Protein AF-A0A0C3FS09-F1 (afdb_monomer)

Secondary structure (DSSP, 8-state):
-------------------------------------------------------------PPP-SGGGS-HHHHHHHHHT-S-HHHHHHHHHH-HHHHIIIII-GGGHHHHHHHHHH-SSSPPPPPPTT--HHHHHHHHH--EE-TTT--EE-PPPSBTTTTB---TT------

InterPro domains:
  IPR001810 F-box domain [PS50181] (64-115)
  IPR036047 F-box-like domain superfamily [SSF81383] (57-115)

Radius of gyration: 25.17 Å;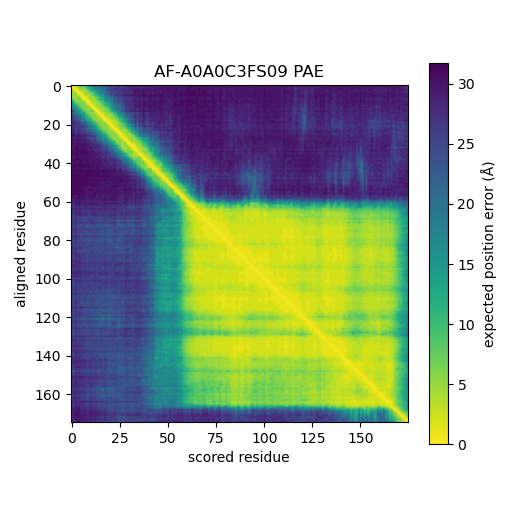 Cα contacts (8 Å, |Δi|>4): 128; chains: 1; bounding box: 78×35×87 Å

Structure (mmCIF, N/CA/C/O backbone):
data_AF-A0A0C3FS09-F1
#
_entry.id   AF-A0A0C3FS09-F1
#
loop_
_atom_site.group_PDB
_atom_site.id
_atom_site.type_symbol
_atom_site.label_atom_id
_atom_site.label_alt_id
_atom_site.label_comp_id
_atom_site.label_asym_id
_atom_site.label_entity_id
_atom_site.label_seq_id
_atom_site.pdbx_PDB_ins_code
_atom_site.Cartn_x
_atom_site.Cartn_y
_atom_site.Cartn_z
_atom_site.occupancy
_atom_site.B_iso_or_equiv
_atom_site.auth_seq_id
_atom_site.auth_comp_id
_atom_site.auth_asym_id
_atom_site.auth_atom_id
_atom_site.pdbx_PDB_model_num
ATOM 1 N N . MET A 1 1 ? -38.318 -0.162 -50.509 1.00 37.72 1 MET A N 1
ATOM 2 C CA . MET A 1 1 ? -38.083 1.163 -51.120 1.00 37.72 1 MET A CA 1
ATOM 3 C C . MET A 1 1 ? -37.634 2.104 -50.018 1.00 37.72 1 MET A C 1
ATOM 5 O O . MET A 1 1 ? -38.417 2.301 -49.104 1.00 37.72 1 MET A O 1
ATOM 9 N N . LYS A 1 2 ? -36.413 2.641 -50.166 1.00 39.88 2 LYS A N 1
ATOM 10 C CA . LYS A 1 2 ? -35.776 3.747 -49.419 1.00 39.88 2 LYS A CA 1
ATOM 11 C C . LYS A 1 2 ? -35.350 3.415 -47.969 1.00 39.88 2 LYS A C 1
ATOM 13 O O . LYS A 1 2 ? -36.202 3.058 -47.172 1.00 39.88 2 LYS A O 1
ATOM 18 N N . THR A 1 3 ? -34.053 3.226 -47.652 1.00 43.25 3 THR A N 1
ATOM 19 C CA . THR A 1 3 ? -32.940 4.222 -47.541 1.00 43.25 3 THR A CA 1
ATOM 20 C C . THR A 1 3 ? -33.321 5.271 -46.476 1.00 43.25 3 THR A C 1
ATOM 22 O O . THR A 1 3 ? -34.405 5.820 -46.589 1.00 43.25 3 THR A O 1
ATOM 25 N N . GLU A 1 4 ? -32.600 5.611 -45.404 1.00 49.88 4 GLU A N 1
ATOM 26 C CA . GLU A 1 4 ? -31.182 5.660 -44.994 1.00 49.88 4 GLU A CA 1
ATOM 27 C C . GLU A 1 4 ? -31.218 5.707 -43.437 1.00 49.88 4 GLU A C 1
ATOM 29 O O . GLU A 1 4 ? -32.231 6.105 -42.878 1.00 49.88 4 GLU A O 1
ATOM 34 N N . ASP A 1 5 ? -30.285 5.139 -42.673 1.00 44.94 5 ASP A N 1
ATOM 35 C CA . ASP A 1 5 ? -29.301 5.955 -41.947 1.00 44.94 5 ASP A CA 1
ATOM 36 C C . ASP A 1 5 ? -28.214 5.042 -41.353 1.00 44.94 5 ASP A C 1
ATOM 38 O O . ASP A 1 5 ? -28.316 4.486 -40.260 1.00 44.94 5 ASP A O 1
ATOM 42 N N . LEU A 1 6 ? -27.146 4.878 -42.126 1.00 50.34 6 LEU A N 1
ATOM 43 C CA . LEU A 1 6 ? -25.869 4.315 -41.709 1.00 50.34 6 LEU A CA 1
ATOM 44 C C . LEU A 1 6 ? -24.803 5.274 -42.229 1.00 50.34 6 LEU A C 1
ATOM 46 O O . LEU A 1 6 ? -24.314 5.102 -43.339 1.00 50.34 6 LEU A O 1
ATOM 50 N N . SER A 1 7 ? -24.450 6.308 -41.463 1.00 45.56 7 SER A N 1
ATOM 51 C CA . SER A 1 7 ? -23.131 6.935 -41.590 1.00 45.56 7 SER A CA 1
ATOM 52 C C . SER A 1 7 ? -22.821 7.878 -40.421 1.00 45.56 7 SER A C 1
ATOM 54 O O . SER A 1 7 ? -23.662 8.664 -40.004 1.00 45.56 7 SER A O 1
ATOM 56 N N . LYS A 1 8 ? -21.545 7.854 -40.008 1.00 49.12 8 LYS A N 1
ATOM 57 C CA . LYS A 1 8 ? -20.794 8.915 -39.300 1.00 49.12 8 LYS A CA 1
ATOM 58 C C . LYS A 1 8 ? -20.711 8.849 -37.773 1.00 49.12 8 LYS A C 1
ATOM 60 O O . LYS A 1 8 ? -21.089 9.787 -37.090 1.00 49.12 8 LYS A O 1
ATOM 65 N N . LEU A 1 9 ? -19.989 7.847 -37.270 1.00 43.41 9 LEU A N 1
ATOM 66 C CA . LEU A 1 9 ? -18.995 8.063 -36.206 1.00 43.41 9 LEU A CA 1
ATOM 67 C C . LEU A 1 9 ? -17.718 7.270 -36.536 1.00 43.41 9 LEU A C 1
ATOM 69 O O . LEU A 1 9 ? -17.405 6.248 -35.939 1.00 43.41 9 LEU A O 1
ATOM 73 N N . SER A 1 10 ? -16.990 7.746 -37.545 1.00 42.38 10 SER A N 1
ATOM 74 C CA . SER A 1 10 ? -15.578 7.430 -37.763 1.00 42.38 10 SER A CA 1
ATOM 75 C C . SER A 1 10 ? -14.837 8.754 -37.711 1.00 42.38 10 SER A C 1
ATOM 77 O O . SER A 1 10 ? -15.092 9.602 -38.560 1.00 42.38 10 SER A O 1
ATOM 79 N N . THR A 1 11 ? -14.014 8.955 -36.681 1.00 40.44 11 THR A N 1
ATOM 80 C CA . THR A 1 11 ? -12.776 9.759 -36.676 1.00 40.44 11 THR A CA 1
ATOM 81 C C . THR A 1 11 ? -12.180 9.646 -35.269 1.00 40.44 11 THR A C 1
ATOM 83 O O . THR A 1 11 ? -12.430 10.482 -34.405 1.00 40.44 11 THR A O 1
ATOM 86 N N . ILE A 1 12 ? -11.397 8.595 -35.012 1.00 46.97 12 ILE A N 1
ATOM 87 C CA . ILE A 1 12 ? -10.418 8.618 -33.918 1.00 46.97 12 ILE A CA 1
ATOM 88 C C . ILE A 1 12 ? -9.091 8.970 -34.575 1.00 46.97 12 ILE A C 1
ATOM 90 O O . ILE A 1 12 ? -8.483 8.161 -35.273 1.00 46.97 12 ILE A O 1
ATOM 94 N N . GLY A 1 13 ? -8.695 10.230 -34.404 1.00 36.22 13 GLY A N 1
ATOM 95 C CA . GLY A 1 13 ? -7.402 10.732 -34.831 1.00 36.22 13 GLY A CA 1
ATOM 96 C C . GLY A 1 13 ? -6.292 10.074 -34.021 1.00 36.22 13 GLY A C 1
ATOM 97 O O . GLY A 1 13 ? -6.114 10.370 -32.841 1.00 36.22 13 GLY A O 1
ATOM 98 N N . LEU A 1 14 ? -5.531 9.209 -34.687 1.00 43.72 14 LEU A N 1
ATOM 99 C CA . LEU A 1 14 ? -4.175 8.837 -34.305 1.00 43.72 14 LEU A CA 1
ATOM 100 C C . LEU A 1 14 ? -3.335 10.118 -34.220 1.00 43.72 14 LEU A C 1
ATOM 102 O O . LEU A 1 14 ? -2.981 10.703 -35.243 1.00 43.72 14 LEU A O 1
ATOM 106 N N . LYS A 1 15 ? -3.031 10.578 -33.004 1.00 42.38 15 LYS A N 1
ATOM 107 C CA . LYS A 1 15 ? -1.982 11.577 -32.796 1.00 42.38 15 LYS A CA 1
ATOM 108 C C . LYS A 1 15 ? -0.666 10.860 -32.532 1.00 42.38 15 LYS A C 1
ATOM 110 O O . LYS A 1 15 ? -0.532 10.082 -31.594 1.00 42.38 15 LYS A O 1
ATOM 115 N N . SER A 1 16 ? 0.245 11.142 -33.453 1.00 38.03 16 SER A N 1
ATOM 116 C CA . SER A 1 16 ? 1.636 10.735 -33.560 1.00 38.03 16 SER A CA 1
ATOM 117 C C . SER A 1 16 ? 2.372 10.692 -32.223 1.00 38.03 16 SER A C 1
ATOM 119 O O . SER A 1 16 ? 2.325 11.638 -31.438 1.00 38.03 16 SER A O 1
ATOM 121 N N . VAL A 1 17 ? 3.109 9.601 -32.019 1.00 36.38 17 VAL A N 1
ATOM 122 C CA . VAL A 1 17 ? 4.157 9.469 -31.007 1.00 36.38 17 VAL A CA 1
ATOM 123 C C . VAL A 1 17 ? 5.281 10.425 -31.393 1.00 36.38 17 VAL A C 1
ATOM 125 O O . VAL A 1 17 ? 5.997 10.190 -32.363 1.00 36.38 17 VAL A O 1
ATOM 128 N N . THR A 1 18 ? 5.415 11.527 -30.663 1.00 36.03 18 THR A N 1
ATOM 129 C CA . THR A 1 18 ? 6.586 12.397 -30.766 1.00 36.03 18 THR A CA 1
ATOM 130 C C . THR A 1 18 ? 7.638 11.872 -29.797 1.00 36.03 18 THR A C 1
ATOM 132 O O . THR A 1 18 ? 7.455 11.893 -28.581 1.00 36.03 18 THR A O 1
ATOM 135 N N . SER A 1 19 ? 8.730 11.361 -30.355 1.00 35.88 19 SER A N 1
ATOM 136 C CA . SER A 1 19 ? 9.955 10.993 -29.653 1.00 35.88 19 SER A CA 1
ATOM 137 C C . SER A 1 19 ? 10.510 12.196 -28.887 1.00 35.88 19 SER A C 1
ATOM 139 O O . SER A 1 19 ? 10.943 13.173 -29.501 1.00 35.88 19 SER A O 1
ATOM 141 N N . VAL A 1 20 ? 10.518 12.132 -27.555 1.00 35.06 20 VAL A N 1
ATOM 142 C CA . VAL A 1 20 ? 11.253 13.097 -26.732 1.00 35.06 20 VAL A CA 1
ATOM 143 C C . VAL A 1 20 ? 12.700 12.628 -26.639 1.00 35.06 20 VAL A C 1
ATOM 145 O O . VAL A 1 20 ? 13.033 11.686 -25.924 1.00 35.06 20 VAL A O 1
ATOM 148 N N . VAL A 1 21 ? 13.539 13.302 -27.419 1.00 34.00 21 VAL A N 1
ATOM 149 C CA . VAL A 1 21 ? 14.996 13.334 -27.300 1.00 34.00 21 VAL A CA 1
ATOM 150 C C . VAL A 1 21 ? 15.336 14.122 -26.033 1.00 34.00 21 VAL A C 1
ATOM 152 O O . VAL A 1 21 ? 14.923 15.272 -25.903 1.00 34.00 21 VAL A O 1
ATOM 155 N N . ILE A 1 22 ? 16.079 13.519 -25.104 1.00 38.69 22 ILE A N 1
ATOM 156 C CA . ILE A 1 22 ? 16.672 14.220 -23.955 1.00 38.69 22 ILE A CA 1
ATOM 157 C C . ILE A 1 22 ? 18.147 14.480 -24.292 1.00 38.69 22 ILE A C 1
ATOM 159 O O . ILE A 1 22 ? 18.912 13.517 -24.376 1.00 38.69 22 ILE A O 1
ATOM 163 N N . PRO A 1 23 ? 18.573 15.736 -24.509 1.00 34.12 23 PRO A N 1
ATOM 164 C CA . PRO A 1 23 ? 19.981 16.060 -24.673 1.00 34.12 23 PRO A CA 1
ATOM 165 C C . PRO A 1 23 ? 20.667 16.338 -23.325 1.00 34.12 23 PRO A C 1
ATOM 167 O O . PRO A 1 23 ? 20.163 17.094 -22.503 1.00 34.12 23 PRO A O 1
ATOM 170 N N . GLY A 1 24 ? 21.851 15.739 -23.162 1.00 29.94 24 GLY A N 1
ATOM 171 C CA . GLY A 1 24 ? 23.079 16.403 -22.703 1.00 29.94 24 GLY A CA 1
ATOM 172 C C . GLY A 1 24 ? 23.100 17.121 -21.347 1.00 29.94 24 GLY A C 1
ATOM 173 O O . GLY A 1 24 ? 22.800 18.304 -21.261 1.00 29.94 24 GLY A O 1
ATOM 174 N N . SER A 1 25 ? 23.601 16.401 -20.340 1.00 34.81 25 SER A N 1
ATOM 175 C CA . SER A 1 25 ? 24.624 16.793 -19.343 1.00 34.81 25 SER A CA 1
ATOM 176 C C . SER A 1 25 ? 25.206 18.222 -19.368 1.00 34.81 25 SER A C 1
ATOM 178 O O . SER A 1 25 ? 25.646 18.669 -20.426 1.00 34.81 25 SER A O 1
ATOM 180 N N . GLN A 1 26 ? 25.442 18.817 -18.185 1.00 31.30 26 GLN A N 1
ATOM 181 C CA . GLN A 1 26 ? 26.797 19.015 -17.612 1.00 31.30 26 GLN A CA 1
ATOM 182 C C . GLN A 1 26 ? 26.798 19.782 -16.266 1.00 31.30 26 GLN A C 1
ATOM 184 O O . GLN A 1 26 ? 25.860 20.512 -15.963 1.00 31.30 26 GLN A O 1
ATOM 189 N N . LEU A 1 27 ? 27.943 19.658 -15.572 1.00 33.84 27 LEU A N 1
ATOM 190 C CA . LEU A 1 27 ? 28.437 20.267 -14.316 1.00 33.84 27 LEU A CA 1
ATOM 191 C C . LEU A 1 27 ? 28.210 19.431 -13.047 1.00 33.84 27 LEU A C 1
ATOM 193 O O . LEU A 1 27 ? 27.093 19.307 -12.564 1.00 33.84 27 LEU A O 1
ATOM 197 N N . LYS A 1 28 ? 29.220 18.648 -12.631 1.00 33.00 28 LYS A N 1
ATOM 198 C CA . LYS A 1 28 ? 30.466 19.015 -11.907 1.00 33.00 28 LYS A CA 1
ATOM 199 C C . LYS A 1 28 ? 30.168 19.287 -10.435 1.00 33.00 28 LYS A C 1
ATOM 201 O O . LYS A 1 28 ? 29.606 20.323 -10.133 1.00 33.00 28 LYS A O 1
ATOM 206 N N . ASP A 1 29 ? 30.598 18.370 -9.575 1.00 27.02 29 ASP A N 1
ATOM 207 C CA . ASP A 1 29 ? 31.562 18.700 -8.530 1.00 27.02 29 ASP A CA 1
ATOM 208 C C . ASP A 1 29 ? 32.330 17.444 -8.111 1.00 27.02 29 ASP A C 1
ATOM 210 O O . ASP A 1 29 ? 31.810 16.329 -8.059 1.00 27.02 29 ASP A O 1
ATOM 214 N N . SER A 1 30 ? 33.623 17.668 -7.945 1.00 41.59 30 SER A N 1
ATOM 215 C CA . SER A 1 30 ? 34.689 16.753 -7.579 1.00 41.59 30 SER A CA 1
ATOM 216 C C . SER A 1 30 ? 34.838 16.720 -6.065 1.00 41.59 30 SER A C 1
ATOM 218 O O . SER A 1 30 ? 35.188 17.750 -5.497 1.00 41.59 30 SER A O 1
ATOM 220 N N . GLU A 1 31 ? 34.681 15.553 -5.444 1.00 38.91 31 GLU A N 1
ATOM 221 C CA . GLU A 1 31 ? 35.347 15.245 -4.177 1.00 38.91 31 GLU A CA 1
ATOM 222 C C . GLU A 1 31 ? 35.863 13.804 -4.212 1.00 38.91 31 GLU A C 1
ATOM 224 O O . GLU A 1 31 ? 35.141 12.838 -4.464 1.00 38.91 31 GLU A O 1
ATOM 229 N N . GLU A 1 32 ? 37.173 13.723 -4.038 1.00 42.38 32 GLU A N 1
ATOM 230 C CA . GLU A 1 32 ? 38.039 12.559 -4.048 1.00 42.38 32 GLU A CA 1
ATOM 231 C C . GLU A 1 32 ? 38.090 12.029 -2.611 1.00 42.38 32 GLU A C 1
ATOM 233 O O . GLU A 1 32 ? 38.483 12.750 -1.693 1.00 42.38 32 GLU A O 1
ATOM 238 N N . PHE A 1 33 ? 37.637 10.795 -2.386 1.00 37.44 33 PHE A N 1
ATOM 239 C CA . PHE A 1 33 ? 37.828 10.120 -1.105 1.00 37.44 33 PHE A CA 1
ATOM 240 C C . PHE A 1 33 ? 38.203 8.662 -1.354 1.00 37.44 33 PHE A C 1
ATOM 242 O O . PHE A 1 33 ? 37.351 7.806 -1.604 1.00 37.44 33 PHE A O 1
ATOM 249 N N . ASP A 1 34 ? 39.509 8.414 -1.315 1.00 36.31 34 ASP A N 1
ATOM 250 C CA . ASP A 1 34 ? 40.103 7.087 -1.272 1.00 36.31 34 ASP A CA 1
ATOM 251 C C . ASP A 1 34 ? 39.619 6.333 -0.031 1.00 36.31 34 ASP A C 1
ATOM 253 O O . ASP A 1 34 ? 39.811 6.770 1.107 1.00 36.31 34 ASP A O 1
ATOM 257 N N . THR A 1 35 ? 39.018 5.159 -0.220 1.00 38.47 35 THR A N 1
ATOM 258 C CA . THR A 1 35 ? 38.989 4.142 0.835 1.00 38.47 35 THR A CA 1
ATOM 259 C C . THR A 1 35 ? 39.023 2.740 0.233 1.00 38.47 35 THR A C 1
ATOM 261 O O . THR A 1 35 ? 38.192 2.366 -0.593 1.00 38.47 35 THR A O 1
ATOM 264 N N . ASP A 1 36 ? 40.030 2.002 0.690 1.00 44.38 36 ASP A N 1
ATOM 265 C CA . ASP A 1 36 ? 40.464 0.646 0.355 1.00 44.38 36 ASP A CA 1
ATOM 266 C C . ASP A 1 36 ? 39.360 -0.429 0.201 1.00 44.38 36 ASP A C 1
ATOM 268 O O . ASP A 1 36 ? 38.358 -0.417 0.928 1.00 44.38 36 ASP A O 1
ATOM 272 N N . PRO A 1 37 ? 39.574 -1.459 -0.649 1.00 45.25 37 PRO A N 1
ATOM 273 C CA . PRO A 1 37 ? 38.639 -2.550 -0.868 1.00 45.25 37 PRO A CA 1
ATOM 274 C C . PRO A 1 37 ? 39.026 -3.789 -0.045 1.00 45.25 37 PRO A C 1
ATOM 276 O O . PRO A 1 37 ? 39.770 -4.650 -0.505 1.00 45.25 37 PRO A O 1
ATOM 279 N N . SER A 1 38 ? 38.474 -3.949 1.158 1.00 42.00 38 SER A N 1
ATOM 280 C CA . SER A 1 38 ? 38.416 -5.266 1.815 1.00 42.00 38 SER A CA 1
ATOM 281 C C . SER A 1 38 ? 37.437 -5.267 2.987 1.00 42.00 38 SER A C 1
ATOM 283 O O . SER A 1 38 ? 37.752 -4.836 4.091 1.00 42.00 38 SER A O 1
ATOM 285 N N . SER A 1 39 ? 36.221 -5.758 2.754 1.00 37.59 39 SER A N 1
ATOM 286 C CA . SER A 1 39 ? 35.541 -6.697 3.660 1.00 37.59 39 SER A CA 1
ATOM 287 C C . SER A 1 39 ? 34.128 -6.969 3.155 1.00 37.59 39 SER A C 1
ATOM 289 O O . SER A 1 39 ? 33.236 -6.124 3.130 1.00 37.59 39 SER A O 1
ATOM 291 N N . VAL A 1 40 ? 33.927 -8.207 2.722 1.00 46.44 40 VAL A N 1
ATOM 292 C CA . VAL A 1 40 ? 32.622 -8.757 2.380 1.00 46.44 40 VAL 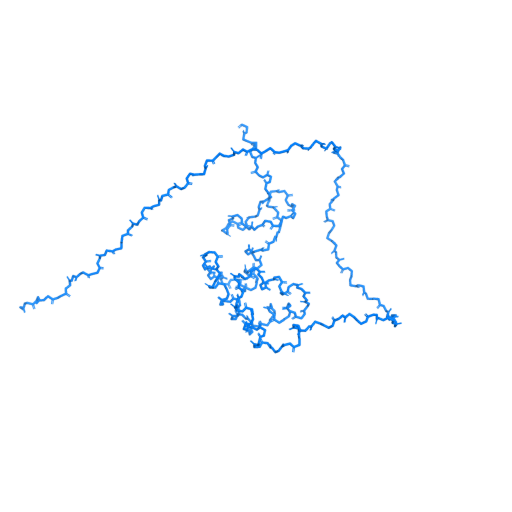A CA 1
ATOM 293 C C . VAL A 1 40 ? 31.878 -8.990 3.693 1.00 46.44 40 VAL A C 1
ATOM 295 O O . VAL A 1 40 ? 32.144 -9.969 4.385 1.00 46.44 40 VAL A O 1
ATOM 298 N N . VAL A 1 41 ? 30.954 -8.100 4.056 1.00 40.19 41 VAL A N 1
ATOM 299 C CA . VAL A 1 41 ? 30.000 -8.363 5.140 1.00 40.19 41 VAL A CA 1
ATOM 300 C C . VAL A 1 41 ? 28.614 -8.521 4.531 1.00 40.19 41 VAL A C 1
ATOM 302 O O . VAL A 1 41 ? 27.944 -7.563 4.150 1.00 40.19 41 VAL A O 1
ATOM 305 N N . SER A 1 42 ? 28.209 -9.782 4.410 1.00 46.56 42 SER A N 1
ATOM 306 C CA . SER A 1 42 ? 26.850 -10.211 4.097 1.00 46.56 42 SER A CA 1
ATOM 307 C C . SER A 1 42 ? 25.831 -9.484 4.984 1.00 46.56 42 SER A C 1
ATOM 309 O O . SER A 1 42 ? 26.033 -9.428 6.200 1.00 46.56 42 SER A O 1
ATOM 311 N N . PRO A 1 43 ? 24.695 -8.992 4.457 1.00 38.56 43 PRO A N 1
ATOM 312 C CA . PRO A 1 43 ? 23.623 -8.530 5.316 1.00 38.56 43 PRO A CA 1
ATOM 313 C C . PRO A 1 43 ? 22.950 -9.765 5.910 1.00 38.56 43 PRO A C 1
ATOM 315 O O . PRO A 1 43 ? 22.109 -10.415 5.283 1.00 38.56 43 PRO A O 1
ATOM 318 N N . SER A 1 44 ? 23.343 -10.101 7.137 1.00 39.78 44 SER A N 1
ATOM 319 C CA . SER A 1 44 ? 22.570 -10.996 7.976 1.00 39.78 44 SER A CA 1
ATOM 320 C C . SER A 1 44 ? 21.133 -10.477 8.012 1.00 39.78 44 SER A C 1
ATOM 322 O O . SER A 1 44 ? 20.851 -9.291 8.211 1.00 39.78 44 SER A O 1
ATOM 324 N N . CYS A 1 45 ? 20.190 -11.376 7.745 1.00 44.78 45 CYS A N 1
ATOM 325 C CA . CYS A 1 45 ? 18.799 -11.141 8.066 1.00 44.78 45 CYS A CA 1
ATOM 326 C C . CYS A 1 45 ? 18.751 -10.896 9.576 1.00 44.78 45 CYS A C 1
ATOM 328 O O . CYS A 1 45 ? 18.806 -11.844 10.361 1.00 44.78 45 CYS A O 1
ATOM 330 N N . PHE A 1 46 ? 18.697 -9.627 9.986 1.00 38.06 46 PHE A N 1
ATOM 331 C CA . PHE A 1 46 ? 18.333 -9.258 11.342 1.00 38.06 46 PHE A CA 1
ATOM 332 C C . PHE A 1 46 ? 16.901 -9.741 11.546 1.00 38.06 46 PHE A C 1
ATOM 334 O O . PHE A 1 46 ? 15.926 -9.027 11.305 1.00 38.06 46 PHE A O 1
ATOM 341 N N . LYS A 1 47 ? 16.772 -11.001 11.971 1.00 43.84 47 LYS A N 1
ATOM 342 C CA . LYS A 1 47 ? 15.613 -11.464 12.715 1.00 43.84 47 LYS A CA 1
ATOM 343 C C . LYS A 1 47 ? 15.476 -10.445 13.836 1.00 43.84 47 LYS A C 1
ATOM 345 O O . LYS A 1 47 ? 16.332 -10.398 14.716 1.00 43.84 47 LYS A O 1
ATOM 350 N N . ARG A 1 48 ? 14.461 -9.576 13.764 1.00 49.09 48 ARG A N 1
ATOM 351 C CA . ARG A 1 48 ? 14.057 -8.760 14.908 1.00 49.09 48 ARG A CA 1
ATOM 352 C C . ARG A 1 48 ? 13.819 -9.752 16.034 1.00 49.09 48 ARG A C 1
ATOM 354 O O . ARG A 1 48 ? 12.807 -10.453 16.034 1.00 49.09 48 ARG A O 1
ATOM 361 N N . ALA A 1 49 ? 14.790 -9.863 16.934 1.00 43.59 49 ALA A N 1
ATOM 362 C CA . ALA A 1 49 ? 14.612 -10.565 18.178 1.00 43.59 49 ALA A CA 1
ATOM 363 C C . ALA A 1 49 ? 13.414 -9.888 18.837 1.00 43.59 49 ALA A C 1
ATOM 365 O O . ALA A 1 49 ? 13.436 -8.689 19.120 1.00 43.59 49 ALA A O 1
ATOM 366 N N . ARG A 1 50 ? 12.319 -10.635 18.981 1.00 51.56 50 ARG A N 1
ATOM 367 C CA . ARG A 1 50 ? 11.203 -10.219 19.813 1.00 51.56 50 ARG A CA 1
ATOM 368 C C . ARG A 1 50 ? 11.760 -10.214 21.227 1.00 51.56 50 ARG A C 1
ATOM 370 O O . ARG A 1 50 ? 11.803 -11.262 21.866 1.00 51.56 50 ARG A O 1
ATOM 377 N N . SER A 1 51 ? 12.275 -9.060 21.649 1.00 40.94 51 SER A N 1
ATOM 378 C CA . SER A 1 51 ? 12.727 -8.833 23.013 1.00 40.94 51 SER A CA 1
ATOM 379 C C . SER A 1 51 ? 11.517 -9.046 23.904 1.00 40.94 51 SER A C 1
ATOM 381 O O . SER A 1 51 ? 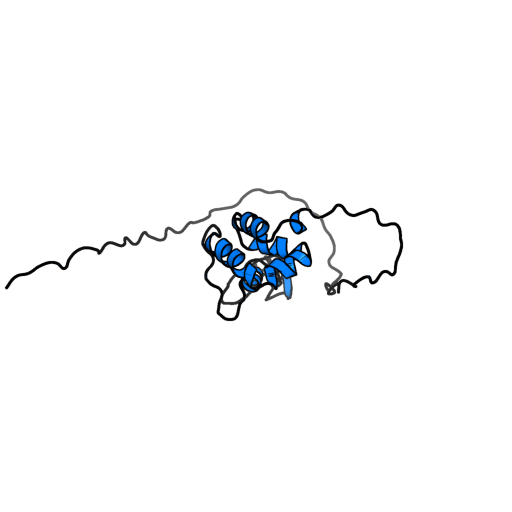10.658 -8.180 24.047 1.00 40.94 51 SER A O 1
ATOM 383 N N . THR A 1 52 ? 11.403 -10.263 24.420 1.00 52.38 52 THR A N 1
ATOM 384 C CA . THR A 1 52 ? 10.483 -10.597 25.496 1.00 52.38 52 THR A CA 1
ATOM 385 C C . THR A 1 52 ? 11.210 -10.156 26.755 1.00 52.38 52 THR A C 1
ATOM 387 O O . THR A 1 52 ? 11.776 -10.965 27.481 1.00 52.38 52 THR A O 1
ATOM 390 N N . THR A 1 53 ? 11.323 -8.838 26.923 1.00 48.03 53 THR A N 1
ATOM 391 C CA . THR A 1 53 ? 11.874 -8.252 28.137 1.00 48.03 53 THR A CA 1
ATOM 392 C C . THR A 1 53 ? 10.785 -8.377 29.185 1.00 48.03 53 THR A C 1
ATOM 394 O O . THR A 1 53 ? 9.739 -7.734 29.089 1.00 48.03 53 THR A O 1
ATOM 397 N N . LEU A 1 54 ? 11.009 -9.280 30.135 1.00 54.56 54 LEU A N 1
ATOM 398 C CA . LEU A 1 54 ? 10.212 -9.363 31.344 1.00 54.56 54 LEU A CA 1
ATOM 399 C C . LEU A 1 54 ? 10.278 -8.017 32.070 1.00 54.56 54 LEU A C 1
ATOM 401 O O . LEU A 1 54 ? 11.358 -7.466 32.256 1.00 54.56 54 LEU A O 1
ATOM 405 N N . LEU A 1 55 ? 9.085 -7.522 32.396 1.00 64.81 55 LEU A N 1
ATOM 406 C CA . LEU A 1 55 ? 8.733 -6.502 33.382 1.00 64.81 55 LEU A CA 1
ATOM 407 C C . LEU A 1 55 ? 9.914 -5.710 33.961 1.00 64.81 55 LEU A C 1
ATOM 409 O O . LEU A 1 55 ? 10.587 -6.156 34.888 1.00 64.81 55 LEU A O 1
ATOM 413 N N . GLN A 1 56 ? 10.074 -4.475 33.485 1.00 51.94 56 GLN A N 1
ATOM 414 C CA . GLN A 1 56 ? 10.606 -3.416 34.329 1.00 51.94 56 GLN A CA 1
ATOM 415 C C . GLN A 1 56 ? 9.702 -2.189 34.244 1.00 51.94 56 GLN A C 1
ATOM 417 O O . GLN A 1 56 ? 9.477 -1.594 33.190 1.00 51.94 56 GLN A O 1
ATOM 422 N N . GLU A 1 57 ? 9.124 -1.910 35.402 1.00 50.78 57 GLU A N 1
ATOM 423 C CA . GLU A 1 57 ? 8.133 -0.902 35.717 1.00 50.78 57 GLU A CA 1
ATOM 424 C C . GLU A 1 57 ? 8.850 0.445 35.850 1.00 50.78 57 GLU A C 1
ATOM 426 O O . GLU A 1 57 ? 9.670 0.662 36.737 1.00 50.78 57 GLU A O 1
ATOM 431 N N . GLY A 1 58 ? 8.615 1.308 34.866 1.00 54.44 58 GLY A N 1
ATOM 432 C CA . GLY A 1 58 ? 9.281 2.602 34.714 1.00 54.44 58 GLY A CA 1
ATOM 433 C C . GLY A 1 58 ? 9.143 3.146 33.295 1.00 54.44 58 GLY A C 1
ATOM 434 O O . GLY A 1 58 ? 10.057 3.781 32.775 1.00 54.44 58 GLY A O 1
ATOM 435 N N . SER A 1 59 ? 8.037 2.840 32.608 1.00 57.44 59 SER A N 1
ATOM 436 C CA . SER A 1 59 ? 7.855 3.254 31.222 1.00 57.44 59 SER A CA 1
ATOM 437 C C . SER A 1 59 ? 7.470 4.726 31.172 1.00 57.44 59 SER A C 1
ATOM 439 O O . SER A 1 59 ? 6.357 5.105 31.543 1.00 57.44 59 SER A O 1
ATOM 441 N N . LYS A 1 60 ? 8.379 5.549 30.651 1.00 63.22 60 LYS A N 1
ATOM 442 C CA . LYS A 1 60 ? 8.026 6.808 29.993 1.00 63.22 60 LYS A CA 1
ATOM 443 C C . LYS A 1 60 ? 6.867 6.489 29.038 1.00 63.22 60 LYS A C 1
ATOM 445 O O . LYS A 1 60 ? 7.043 5.679 28.133 1.00 63.22 60 LYS A O 1
ATOM 450 N N . LEU A 1 61 ? 5.667 7.003 29.316 1.00 75.56 61 LEU A N 1
ATOM 451 C CA . LEU A 1 61 ? 4.488 6.720 28.496 1.00 75.56 61 LEU A CA 1
ATOM 452 C C . LEU A 1 61 ? 4.763 7.259 27.092 1.00 75.56 61 LEU A C 1
ATOM 454 O O . LEU A 1 61 ? 4.807 8.473 26.893 1.00 75.56 61 LEU A O 1
ATOM 458 N N . GLU A 1 62 ? 5.007 6.358 26.143 1.00 80.56 62 GLU A N 1
ATOM 459 C CA . GLU A 1 62 ? 5.104 6.724 24.735 1.00 80.56 62 GLU A CA 1
ATOM 460 C C . GLU A 1 62 ? 3.824 7.475 24.344 1.00 80.56 62 GLU A C 1
ATOM 462 O O . GLU A 1 62 ? 2.722 7.055 24.730 1.00 80.56 62 GLU A O 1
ATOM 467 N N . PRO A 1 63 ? 3.943 8.606 23.629 1.00 85.44 63 PRO A N 1
ATOM 468 C CA . PRO A 1 63 ? 2.784 9.402 23.272 1.00 85.44 63 PRO A CA 1
ATOM 469 C C . PRO A 1 63 ? 1.790 8.545 22.472 1.00 85.44 63 PRO A C 1
ATOM 471 O O . PRO A 1 63 ? 2.189 7.787 21.581 1.00 85.44 63 PRO A O 1
ATOM 474 N N . PRO A 1 64 ? 0.484 8.632 22.777 1.00 86.88 64 PRO A N 1
ATOM 475 C CA . PRO A 1 64 ? -0.514 7.798 22.128 1.00 86.88 64 PRO A CA 1
ATOM 476 C C . PRO A 1 64 ? -0.591 8.106 20.628 1.00 86.88 64 PRO A C 1
ATOM 478 O O . PRO A 1 64 ? -0.623 9.263 20.211 1.00 86.88 64 PRO A O 1
ATOM 481 N N . CYS A 1 65 ? -0.703 7.066 19.799 1.00 89.88 65 CYS A N 1
ATOM 482 C CA . CYS A 1 65 ? -0.985 7.251 18.380 1.00 89.88 65 CYS A CA 1
ATOM 483 C C . CYS A 1 65 ? -2.458 7.648 18.200 1.00 89.88 65 CYS A C 1
ATOM 485 O O . CYS A 1 65 ? -3.365 6.840 18.396 1.00 89.88 65 CYS A O 1
ATOM 487 N N . HIS A 1 66 ? -2.721 8.898 17.822 1.00 92.25 66 HIS A N 1
ATOM 488 C CA . HIS A 1 66 ? -4.093 9.366 17.600 1.00 92.25 66 HIS A CA 1
ATOM 489 C C . HIS A 1 66 ? -4.756 8.694 16.393 1.00 92.25 66 HIS A C 1
ATOM 491 O O . HIS A 1 66 ? -5.954 8.429 16.429 1.00 92.25 66 HIS A O 1
ATOM 497 N N . LEU A 1 67 ? -3.975 8.341 15.367 1.00 92.81 67 LEU A N 1
ATOM 498 C CA . LEU A 1 67 ? -4.476 7.736 14.133 1.00 92.81 67 LEU A CA 1
ATOM 499 C C . LEU A 1 67 ? -5.106 6.349 14.365 1.00 92.81 67 LEU A C 1
ATOM 501 O O . LEU A 1 67 ? -6.046 5.985 13.670 1.00 92.81 67 LEU A O 1
ATOM 505 N N . THR A 1 68 ? -4.647 5.593 15.371 1.00 93.81 68 THR A N 1
ATOM 506 C CA . THR A 1 68 ? -5.225 4.280 15.720 1.00 93.81 68 THR A CA 1
ATOM 507 C C . THR A 1 68 ? -6.514 4.376 16.539 1.00 93.81 68 THR A C 1
ATOM 509 O O . THR A 1 68 ? -7.153 3.357 16.776 1.00 93.81 68 THR A O 1
ATOM 512 N N . ARG A 1 69 ? -6.884 5.570 17.027 1.00 94.19 69 ARG A N 1
ATOM 513 C CA . ARG A 1 69 ? -8.124 5.797 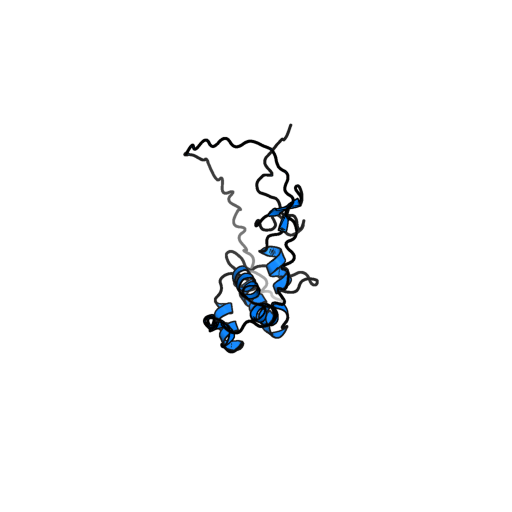17.799 1.00 94.19 69 ARG A CA 1
ATOM 514 C C . ARG A 1 69 ? -9.297 6.212 16.911 1.00 94.19 69 ARG A C 1
ATOM 516 O O . ARG A 1 69 ? -10.427 6.255 17.387 1.00 94.19 69 ARG A O 1
ATOM 523 N N . ILE A 1 70 ? -9.023 6.549 15.653 1.00 94.94 70 ILE A N 1
ATOM 524 C CA . ILE A 1 70 ? -10.026 6.980 14.684 1.00 94.94 70 ILE A CA 1
ATOM 525 C C . ILE A 1 70 ? -10.810 5.746 14.193 1.00 94.94 70 ILE A C 1
ATOM 527 O O . ILE A 1 70 ? -10.193 4.706 13.951 1.00 94.94 70 ILE A O 1
ATOM 531 N N . PRO A 1 71 ? -12.145 5.833 14.029 1.00 94.81 71 PRO A N 1
ATOM 532 C CA . PRO A 1 71 ? -12.937 4.778 13.398 1.00 94.81 71 PRO A CA 1
ATOM 533 C C . PRO A 1 71 ? -12.454 4.452 11.980 1.00 94.81 71 PRO A C 1
ATOM 535 O O . PRO A 1 71 ? -11.903 5.305 11.279 1.00 94.81 71 PRO A O 1
ATOM 538 N N . MET A 1 72 ? -12.683 3.216 11.537 1.00 93.56 72 MET A N 1
ATOM 539 C CA . MET A 1 72 ? -12.161 2.725 10.259 1.00 93.56 72 MET A CA 1
ATOM 540 C C . MET A 1 72 ? -12.696 3.519 9.059 1.00 93.56 72 MET A C 1
ATOM 542 O O . MET A 1 72 ? -11.983 3.708 8.079 1.00 93.56 72 MET A O 1
ATOM 546 N N . GLU A 1 73 ? -13.922 4.020 9.143 1.00 95.38 73 GLU A N 1
ATOM 547 C CA . GLU A 1 73 ? -14.596 4.796 8.100 1.00 95.38 73 GLU A CA 1
ATOM 548 C C . GLU A 1 73 ? -13.883 6.132 7.859 1.00 95.38 73 GLU A C 1
ATOM 550 O O . GLU A 1 73 ? -13.614 6.518 6.724 1.00 95.38 73 GLU A O 1
ATOM 555 N N . LEU A 1 74 ? -13.510 6.804 8.947 1.00 97.00 74 LEU A N 1
ATOM 556 C CA . LEU A 1 74 ? -12.818 8.092 8.927 1.00 97.00 74 LEU A CA 1
ATOM 557 C C . LEU A 1 74 ? -11.368 7.903 8.475 1.00 97.00 74 LEU A C 1
ATOM 559 O O . LEU A 1 74 ? -10.849 8.692 7.688 1.00 97.00 74 LEU A O 1
ATOM 563 N N . LEU A 1 75 ? -10.721 6.825 8.933 1.00 95.62 75 LEU A N 1
ATOM 564 C CA . LEU A 1 75 ? -9.400 6.447 8.444 1.00 95.62 75 LEU A CA 1
ATOM 565 C C . LEU A 1 75 ? -9.435 6.162 6.935 1.00 95.62 75 LEU A C 1
ATOM 567 O O . LEU A 1 75 ? -8.555 6.624 6.214 1.00 95.62 75 LEU A O 1
ATOM 571 N N . ALA A 1 76 ? -10.445 5.437 6.450 1.00 96.69 76 ALA A N 1
ATOM 572 C CA . ALA A 1 76 ? -10.604 5.131 5.034 1.00 96.69 76 ALA A CA 1
ATOM 573 C C . ALA A 1 76 ? -10.751 6.400 4.190 1.00 96.69 76 ALA A C 1
ATOM 575 O O . ALA A 1 76 ? -10.036 6.536 3.201 1.00 96.69 76 ALA A O 1
ATOM 576 N N . GLU A 1 77 ? -11.601 7.337 4.612 1.00 97.38 77 GLU A N 1
ATOM 577 C CA . GLU A 1 77 ? -11.787 8.626 3.938 1.00 97.38 77 GLU A CA 1
ATOM 578 C C . GLU A 1 77 ? -10.462 9.389 3.810 1.00 97.38 77 GLU A C 1
ATOM 580 O O . GLU A 1 77 ? -10.082 9.795 2.716 1.00 97.38 77 GLU A O 1
ATOM 585 N N . ILE A 1 78 ? -9.685 9.490 4.896 1.00 96.56 78 ILE A N 1
ATOM 586 C CA . ILE A 1 78 ? -8.359 10.131 4.872 1.00 96.56 78 ILE A CA 1
ATOM 587 C C . ILE A 1 78 ? -7.424 9.429 3.876 1.00 96.56 78 ILE A C 1
ATOM 589 O O . ILE A 1 78 ? -6.713 10.086 3.113 1.00 96.56 78 ILE A O 1
ATOM 593 N N . LEU A 1 79 ? -7.413 8.093 3.873 1.00 96.50 79 LEU A N 1
ATOM 594 C CA . LEU A 1 79 ? -6.547 7.309 2.991 1.00 96.50 79 LEU A CA 1
ATOM 595 C C . LEU A 1 79 ? -6.952 7.415 1.513 1.00 96.50 79 LEU A C 1
ATOM 597 O O . LEU A 1 79 ? -6.075 7.308 0.657 1.00 96.50 79 LEU A O 1
ATOM 601 N N . LEU A 1 80 ? -8.230 7.653 1.203 1.00 97.06 80 LEU A N 1
ATOM 602 C CA . LEU A 1 80 ? -8.716 7.838 -0.170 1.00 97.06 80 LEU A CA 1
ATOM 603 C C . LEU A 1 80 ? -8.179 9.118 -0.830 1.00 97.06 80 LEU A C 1
ATOM 605 O O . LEU A 1 80 ? -8.057 9.155 -2.053 1.00 97.06 80 LEU A O 1
ATOM 609 N N . TYR A 1 81 ? -7.782 10.128 -0.049 1.00 96.25 81 TYR A N 1
ATOM 610 C CA . TYR A 1 81 ? -7.127 11.336 -0.571 1.00 96.25 81 TYR A CA 1
ATOM 611 C C . TYR A 1 81 ? -5.641 11.141 -0.907 1.00 96.25 81 TYR A C 1
ATOM 613 O O . TYR A 1 81 ? -5.003 12.056 -1.436 1.00 96.25 81 TYR A O 1
ATOM 621 N N . LEU A 1 82 ? -5.051 9.979 -0.603 1.00 95.19 82 LEU A N 1
ATOM 622 C CA . LEU A 1 82 ? -3.640 9.739 -0.890 1.00 95.19 82 LEU A CA 1
ATOM 623 C C . LEU A 1 82 ? -3.389 9.602 -2.402 1.00 95.19 82 LEU A C 1
ATOM 625 O O . LEU A 1 82 ? -4.155 8.952 -3.108 1.00 95.19 82 LEU A O 1
ATOM 629 N N . PRO A 1 83 ? -2.266 10.139 -2.917 1.00 92.50 83 PRO A N 1
ATOM 630 C CA . PRO A 1 83 ? -2.000 10.178 -4.357 1.00 92.50 83 PRO A CA 1
ATOM 631 C C . PRO A 1 83 ? -1.549 8.833 -4.946 1.00 92.50 83 PRO A C 1
ATOM 633 O O . PRO A 1 83 ? -1.462 8.693 -6.166 1.00 92.50 83 PRO A O 1
ATOM 636 N N . SER A 1 84 ? -1.164 7.872 -4.099 1.00 94.31 84 SER A N 1
ATOM 637 C CA . SER A 1 84 ? -0.622 6.584 -4.529 1.00 94.31 84 SER A CA 1
ATOM 638 C C . SER A 1 84 ? -0.795 5.497 -3.472 1.00 94.31 84 SER A C 1
ATOM 640 O O . SER A 1 84 ? -0.656 5.744 -2.270 1.00 94.31 84 SER A O 1
ATOM 642 N N . THR A 1 85 ? -0.974 4.252 -3.919 1.00 95.62 85 THR A N 1
ATOM 643 C CA . THR A 1 85 ? -1.000 3.062 -3.053 1.00 95.62 85 THR A CA 1
ATOM 644 C C . THR A 1 85 ? 0.328 2.819 -2.324 1.00 95.62 85 THR A C 1
ATOM 646 O O . THR A 1 85 ? 0.344 2.114 -1.314 1.00 95.62 85 THR A O 1
ATOM 649 N N . LYS A 1 86 ? 1.436 3.442 -2.760 1.00 95.00 86 LYS A N 1
ATOM 650 C CA . LYS A 1 86 ? 2.710 3.462 -2.018 1.00 95.00 86 LYS A CA 1
ATOM 651 C C . LYS A 1 86 ? 2.552 4.067 -0.620 1.00 95.00 86 LYS A C 1
ATOM 653 O O . LYS A 1 86 ? 3.141 3.569 0.336 1.00 95.00 86 LYS A O 1
ATOM 658 N N . CYS A 1 87 ? 1.754 5.127 -0.495 1.00 95.50 87 CYS A N 1
ATOM 659 C CA . CYS A 1 87 ? 1.524 5.804 0.780 1.00 95.50 87 CYS A CA 1
ATOM 660 C C . CYS A 1 87 ? 0.728 4.912 1.739 1.00 95.50 87 CYS A C 1
ATOM 662 O O . CYS A 1 87 ? 1.104 4.779 2.899 1.00 95.50 87 CYS A O 1
ATOM 664 N N . ILE A 1 88 ? -0.305 4.225 1.239 1.00 96.44 88 ILE A N 1
ATOM 665 C CA . ILE A 1 88 ? -1.074 3.255 2.036 1.00 96.44 88 ILE A CA 1
ATOM 666 C C . ILE A 1 88 ? -0.164 2.118 2.513 1.00 96.44 88 ILE A C 1
ATOM 668 O O . ILE A 1 88 ? -0.202 1.739 3.683 1.00 96.44 88 ILE A O 1
ATOM 672 N N . LEU A 1 89 ? 0.703 1.609 1.633 1.00 96.31 89 LEU A N 1
ATOM 673 C CA . LEU A 1 89 ? 1.672 0.573 1.985 1.00 96.31 89 LEU A CA 1
ATOM 674 C C . LEU A 1 89 ? 2.639 1.027 3.086 1.00 96.31 89 LEU A C 1
ATOM 676 O O . LEU A 1 89 ? 2.963 0.241 3.976 1.00 96.31 89 LEU A O 1
ATOM 680 N N . ALA A 1 90 ? 3.073 2.288 3.059 1.00 95.75 90 ALA A N 1
ATOM 681 C CA . ALA A 1 90 ? 3.888 2.854 4.127 1.00 95.75 90 ALA A CA 1
ATOM 682 C C . ALA A 1 90 ? 3.119 2.896 5.460 1.00 95.75 90 ALA A C 1
ATOM 684 O O . ALA A 1 90 ? 3.634 2.399 6.461 1.0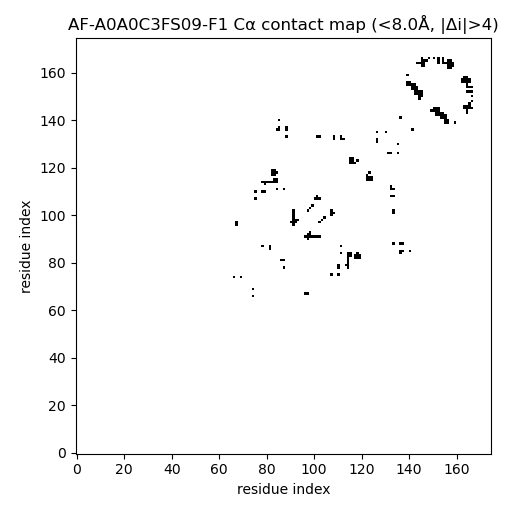0 95.75 90 ALA A O 1
ATOM 685 N N . VAL A 1 91 ? 1.870 3.383 5.463 1.00 95.75 91 VAL A N 1
ATOM 686 C CA . VAL A 1 91 ? 1.008 3.423 6.664 1.00 95.75 91 VAL A CA 1
ATOM 687 C C . VAL A 1 91 ? 0.796 2.024 7.243 1.00 95.75 91 VAL A C 1
ATOM 689 O O . VAL A 1 91 ? 0.964 1.821 8.446 1.00 95.75 91 VAL A O 1
ATOM 692 N N . ALA A 1 92 ? 0.512 1.035 6.392 1.00 96.62 92 ALA A N 1
ATOM 693 C CA . ALA A 1 92 ? 0.355 -0.359 6.800 1.00 96.62 92 ALA A CA 1
ATOM 694 C C . ALA A 1 92 ? 1.608 -0.922 7.499 1.00 96.62 92 ALA A C 1
ATOM 696 O O . ALA A 1 92 ? 1.496 -1.792 8.359 1.00 96.62 92 ALA A O 1
ATOM 697 N N . ARG A 1 93 ? 2.803 -0.418 7.170 1.00 94.62 93 ARG A N 1
ATOM 698 C CA . ARG A 1 93 ? 4.077 -0.850 7.771 1.00 94.62 93 ARG A CA 1
ATOM 699 C C . ARG A 1 93 ? 4.468 -0.093 9.033 1.00 94.62 93 ARG A C 1
ATOM 701 O O . ARG A 1 93 ? 5.332 -0.573 9.766 1.00 94.62 93 ARG A O 1
ATOM 708 N N . CYS A 1 94 ? 3.847 1.051 9.309 1.00 94.62 94 CYS A N 1
ATOM 709 C CA . CYS A 1 94 ? 4.147 1.845 10.499 1.00 94.62 94 CYS A CA 1
ATOM 710 C C . CYS A 1 94 ? 3.775 1.121 11.799 1.00 94.62 94 CYS A C 1
ATOM 712 O O . CYS A 1 94 ? 4.434 1.321 12.816 1.00 94.62 94 CYS A O 1
ATOM 714 N N . SER A 1 95 ? 2.733 0.283 11.793 1.00 94.06 95 SER A N 1
ATOM 715 C CA . SER A 1 95 ? 2.307 -0.440 12.991 1.00 94.06 95 SER A CA 1
ATOM 716 C C . SER A 1 95 ? 1.669 -1.787 12.666 1.00 94.06 95 SER A C 1
ATOM 718 O O . SER A 1 95 ? 1.111 -1.998 11.590 1.00 94.06 95 SER A O 1
ATOM 720 N N . LYS A 1 96 ? 1.698 -2.701 13.644 1.00 95.00 96 LYS A N 1
ATOM 721 C CA . LYS A 1 96 ? 0.979 -3.976 13.545 1.00 95.00 96 LYS A CA 1
ATOM 722 C C . LYS A 1 96 ? -0.531 -3.763 13.382 1.00 95.00 96 LYS A C 1
ATOM 724 O O . LYS A 1 96 ? -1.147 -4.473 12.600 1.00 95.00 96 LYS A O 1
ATOM 729 N N . TYR A 1 97 ? -1.094 -2.762 14.062 1.00 95.62 97 T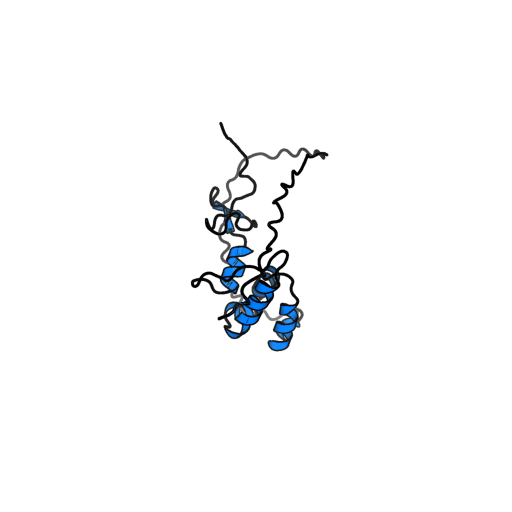YR A N 1
ATOM 730 C CA . TYR A 1 97 ? -2.508 -2.407 13.946 1.00 95.62 97 TYR A CA 1
ATOM 731 C C . TYR A 1 97 ? -2.878 -2.028 12.508 1.00 95.62 97 TYR A C 1
ATOM 733 O O . TYR A 1 97 ? -3.826 -2.577 11.959 1.00 95.62 97 TYR A O 1
ATOM 741 N N . PHE A 1 98 ? -2.106 -1.149 11.859 1.00 96.50 98 PHE A N 1
ATOM 742 C CA . PHE A 1 98 ? -2.391 -0.765 10.473 1.00 96.50 98 PHE A CA 1
ATOM 743 C C . PHE A 1 98 ? -2.165 -1.912 9.496 1.00 96.50 98 PHE A C 1
ATOM 745 O O . PHE A 1 98 ? -2.918 -2.027 8.537 1.00 96.50 98 PHE A O 1
ATOM 752 N N . CYS A 1 99 ? -1.185 -2.783 9.741 1.00 96.81 99 CYS A N 1
ATOM 753 C CA . CYS A 1 99 ? -1.014 -3.994 8.943 1.00 96.81 99 CYS A CA 1
ATOM 754 C C . CYS A 1 99 ? -2.256 -4.896 9.038 1.00 96.81 99 CYS A C 1
ATOM 756 O O . CYS A 1 99 ? -2.837 -5.264 8.019 1.00 96.81 99 CYS A O 1
ATOM 758 N N . ASP A 1 100 ? -2.722 -5.185 10.254 1.00 96.50 100 ASP A N 1
ATOM 759 C CA . ASP A 1 100 ? -3.884 -6.049 10.473 1.00 96.50 100 ASP A CA 1
ATOM 760 C C . ASP A 1 100 ? -5.173 -5.414 9.890 1.00 96.50 100 ASP A C 1
ATOM 762 O O . ASP A 1 100 ? -5.978 -6.098 9.254 1.00 96.50 100 ASP A O 1
ATOM 766 N N . THR A 1 101 ? -5.332 -4.093 9.999 1.00 96.31 101 THR A N 1
ATOM 767 C CA . THR A 1 101 ? -6.495 -3.357 9.472 1.00 96.31 101 THR A CA 1
ATOM 768 C C . THR A 1 101 ? -6.467 -3.172 7.947 1.00 96.31 101 THR A C 1
ATOM 770 O O . THR A 1 101 ? -7.492 -3.338 7.285 1.00 96.31 101 THR A O 1
ATOM 773 N N . LEU A 1 102 ? -5.321 -2.830 7.353 1.00 97.00 102 LEU A N 1
ATOM 774 C CA . LEU A 1 102 ? -5.224 -2.484 5.927 1.00 97.00 102 LEU A CA 1
ATOM 775 C C . LEU A 1 102 ? -4.839 -3.667 5.034 1.00 97.00 102 LEU A C 1
ATOM 777 O O . LEU A 1 102 ? -5.157 -3.643 3.852 1.00 97.00 102 LEU A O 1
ATOM 781 N N . VAL A 1 103 ? -4.144 -4.682 5.551 1.00 96.44 103 VAL A N 1
ATOM 782 C CA . VAL A 1 103 ? -3.651 -5.815 4.744 1.00 96.44 103 VAL A CA 1
ATOM 783 C C . VAL A 1 103 ? -4.473 -7.073 4.992 1.00 96.44 103 VAL A C 1
ATOM 785 O O . VAL A 1 103 ? -4.885 -7.734 4.040 1.00 96.44 103 VAL A O 1
ATOM 788 N N . THR A 1 104 ? -4.715 -7.411 6.259 1.00 95.75 104 THR A N 1
ATOM 789 C CA . THR A 1 104 ? -5.397 -8.662 6.627 1.00 95.75 104 THR A CA 1
ATOM 790 C C . THR A 1 104 ? -6.915 -8.556 6.467 1.00 95.75 104 THR A C 1
ATOM 792 O O . THR A 1 104 ? -7.571 -9.525 6.077 1.00 95.75 104 THR A O 1
ATOM 795 N N . ASN A 1 105 ? -7.495 -7.386 6.747 1.00 94.88 105 ASN A N 1
ATOM 796 C CA . ASN A 1 105 ? -8.937 -7.196 6.657 1.00 94.88 105 ASN A CA 1
ATOM 797 C C . ASN A 1 105 ? -9.415 -7.082 5.198 1.00 94.88 105 ASN A C 1
ATOM 799 O O . ASN A 1 105 ? -8.977 -6.220 4.444 1.00 94.88 105 ASN A O 1
ATOM 803 N N . LYS A 1 106 ? -10.388 -7.909 4.808 1.00 93.19 106 LYS A N 1
ATOM 804 C CA . LYS A 1 106 ? -10.993 -7.865 3.466 1.00 93.19 106 LYS A CA 1
ATOM 805 C C . LYS A 1 106 ? -11.847 -6.617 3.239 1.00 93.19 106 LYS A C 1
ATOM 807 O O . LYS A 1 106 ? -12.007 -6.201 2.094 1.00 93.19 106 LYS A O 1
ATOM 812 N N . SER A 1 107 ? -12.387 -6.012 4.298 1.00 93.38 107 SER A N 1
ATOM 813 C CA . SER A 1 107 ? -13.195 -4.800 4.181 1.00 93.38 107 SER A CA 1
ATOM 814 C C . SER A 1 107 ? -12.369 -3.590 3.761 1.00 93.38 107 SER A C 1
ATOM 816 O O . SER A 1 107 ? -12.940 -2.678 3.194 1.00 93.38 107 SER A O 1
ATOM 818 N N . SER A 1 108 ? -11.047 -3.569 3.952 1.00 95.56 108 SER A N 1
ATOM 819 C CA . SER A 1 108 ? -10.202 -2.438 3.538 1.00 95.56 108 SER A CA 1
ATOM 820 C C . SER A 1 108 ? -9.776 -2.497 2.067 1.00 95.56 108 SER A C 1
ATOM 822 O O . SER A 1 108 ? -9.197 -1.541 1.552 1.00 95.56 108 SER A O 1
ATOM 824 N N . VAL A 1 109 ? -10.108 -3.575 1.343 1.00 95.81 109 VAL A N 1
ATOM 825 C CA . VAL A 1 109 ? -9.744 -3.772 -0.073 1.00 95.81 109 VAL A CA 1
ATOM 826 C C . VAL A 1 109 ? -10.270 -2.647 -0.970 1.00 95.81 109 VAL A C 1
ATOM 828 O O . VAL A 1 109 ? -9.603 -2.284 -1.941 1.00 95.81 109 VAL A O 1
ATOM 831 N N . PHE A 1 110 ? -11.428 -2.053 -0.653 1.00 96.69 110 PHE A N 1
ATOM 832 C CA . PHE A 1 110 ? -11.953 -0.933 -1.443 1.00 96.69 110 PHE A CA 1
ATOM 833 C C . PHE A 1 110 ? -11.022 0.283 -1.406 1.00 96.69 110 PHE A C 1
ATOM 835 O O . PHE A 1 110 ? -10.905 0.962 -2.421 1.00 96.69 110 PHE A O 1
ATOM 842 N N . ILE A 1 111 ? -10.332 0.538 -0.289 1.00 97.44 111 ILE A N 1
ATOM 843 C CA . ILE A 1 111 ? -9.404 1.670 -0.156 1.00 97.44 111 ILE A CA 1
ATOM 844 C C . ILE A 1 111 ? -8.281 1.504 -1.174 1.00 97.44 111 ILE A C 1
ATOM 846 O O . ILE A 1 111 ? -8.013 2.402 -1.968 1.00 97.44 111 ILE A O 1
ATOM 850 N N . TRP A 1 112 ? -7.681 0.313 -1.213 1.00 97.56 112 TRP A N 1
ATOM 851 C CA . TRP A 1 112 ? -6.617 0.003 -2.159 1.00 97.56 112 TRP A CA 1
ATOM 852 C C . TRP A 1 112 ? -7.079 0.123 -3.608 1.00 97.56 112 TRP A C 1
ATOM 854 O O . TRP A 1 112 ? -6.395 0.765 -4.397 1.00 97.56 112 TRP A O 1
ATOM 864 N N . ARG A 1 113 ? -8.252 -0.430 -3.948 1.00 96.81 113 ARG A N 1
ATOM 865 C CA . ARG A 1 113 ? -8.824 -0.354 -5.305 1.00 96.81 113 ARG A CA 1
ATOM 866 C C . ARG A 1 113 ? -9.046 1.083 -5.763 1.00 96.81 113 ARG A C 1
ATOM 868 O O . ARG A 1 113 ? -8.661 1.434 -6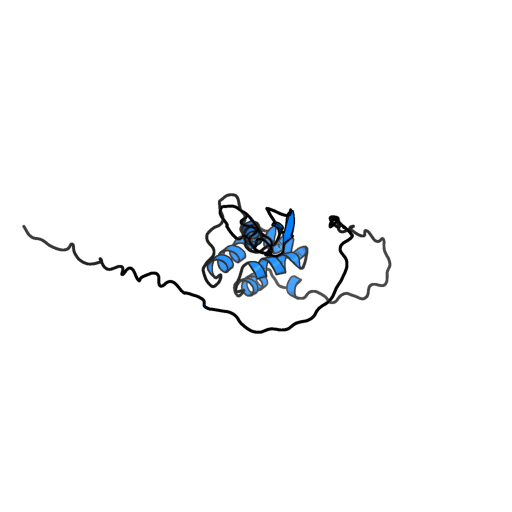.875 1.00 96.81 113 ARG A O 1
ATOM 875 N N . ASN A 1 114 ? -9.653 1.903 -4.909 1.00 96.75 114 ASN A N 1
ATOM 876 C CA . ASN A 1 114 ? -9.961 3.291 -5.240 1.00 96.75 114 ASN A CA 1
ATOM 877 C C . ASN A 1 114 ? -8.684 4.118 -5.398 1.00 96.75 114 ASN A C 1
ATOM 879 O O . ASN A 1 114 ? -8.517 4.794 -6.411 1.00 96.75 114 ASN A O 1
ATOM 883 N N . VAL A 1 115 ? -7.738 4.002 -4.463 1.00 96.94 115 VAL A N 1
ATOM 884 C CA . VAL A 1 115 ? -6.470 4.739 -4.564 1.00 96.94 115 VAL A CA 1
ATOM 885 C C . VAL A 1 115 ? -5.636 4.253 -5.746 1.00 96.94 115 VAL A C 1
ATOM 887 O O . VAL A 1 115 ? -5.024 5.066 -6.431 1.00 96.94 115 VAL A O 1
ATOM 890 N N . ARG A 1 116 ? -5.659 2.953 -6.061 1.00 96.31 116 ARG A N 1
ATOM 891 C CA . ARG A 1 116 ? -5.017 2.393 -7.259 1.00 96.31 116 ARG A CA 1
ATOM 892 C C . ARG A 1 116 ? -5.560 3.022 -8.545 1.00 96.31 116 ARG A C 1
ATOM 894 O O . ARG A 1 116 ? -4.774 3.372 -9.428 1.00 96.31 116 ARG A O 1
ATOM 901 N N . ALA A 1 117 ? -6.881 3.168 -8.642 1.00 95.88 117 ALA A N 1
ATOM 902 C CA . ALA A 1 117 ? -7.542 3.797 -9.783 1.00 95.88 117 ALA A CA 1
ATOM 903 C C . ALA A 1 117 ? -7.267 5.310 -9.862 1.00 95.88 117 ALA A C 1
ATOM 905 O O . ALA A 1 117 ? -7.193 5.859 -10.958 1.00 95.88 117 ALA A O 1
ATOM 906 N N . ALA A 1 118 ? -7.070 5.969 -8.717 1.00 94.50 118 ALA A N 1
ATOM 907 C CA . ALA A 1 118 ? -6.752 7.394 -8.623 1.00 94.50 118 ALA A CA 1
ATOM 908 C C . ALA A 1 118 ? -5.243 7.718 -8.714 1.00 94.50 118 ALA A C 1
ATOM 910 O O . ALA A 1 118 ? -4.869 8.894 -8.705 1.00 94.50 118 ALA A O 1
ATOM 911 N N . CYS A 1 119 ? -4.372 6.703 -8.798 1.00 93.50 119 CYS A N 1
ATOM 912 C CA . CYS A 1 119 ? -2.924 6.882 -8.883 1.00 93.50 119 CYS A CA 1
ATOM 913 C C . CYS A 1 119 ? -2.522 7.775 -10.065 1.00 93.50 119 CYS A C 1
ATOM 915 O O . CYS A 1 119 ? -3.024 7.640 -11.181 1.00 93.50 119 CYS A O 1
ATOM 917 N N . LYS A 1 120 ? -1.544 8.650 -9.823 1.00 89.56 120 LYS A N 1
ATOM 918 C CA . LYS A 1 120 ? -0.920 9.508 -10.843 1.00 89.56 120 LYS A CA 1
ATOM 919 C C . LYS A 1 120 ? 0.499 9.016 -11.168 1.00 89.56 120 LYS A C 1
ATOM 921 O O . LYS A 1 120 ? 1.156 8.480 -10.274 1.00 89.56 120 LYS A O 1
ATOM 926 N N . PRO A 1 121 ? 1.016 9.217 -12.400 1.00 88.69 121 PRO A N 1
ATOM 927 C CA . PRO A 1 121 ? 0.402 9.927 -13.534 1.00 88.69 121 PRO A CA 1
ATOM 928 C C . PRO A 1 121 ? -0.671 9.127 -14.284 1.00 88.69 121 PRO A C 1
ATOM 930 O O . PRO A 1 121 ? -1.498 9.725 -14.962 1.00 88.69 121 PRO A O 1
ATOM 933 N N . TYR A 1 122 ? -0.680 7.803 -14.137 1.00 89.81 122 TYR A N 1
ATOM 934 C CA . TYR A 1 122 ? -1.656 6.916 -14.763 1.00 89.81 122 TYR A CA 1
ATOM 935 C C . TYR A 1 122 ? -2.243 5.968 -13.722 1.00 89.81 122 TYR A C 1
ATOM 937 O O . TYR A 1 122 ? -1.537 5.527 -12.809 1.00 89.81 122 TYR A O 1
ATOM 945 N N . ALA A 1 123 ? -3.518 5.621 -13.907 1.00 92.75 123 ALA A N 1
ATOM 946 C CA . ALA A 1 123 ? -4.178 4.604 -13.108 1.00 92.75 123 ALA A CA 1
ATOM 947 C C . ALA A 1 123 ? -3.434 3.270 -13.241 1.00 92.75 123 ALA A C 1
ATOM 949 O O . ALA A 1 123 ? -3.070 2.843 -14.340 1.00 92.75 123 ALA A O 1
ATOM 950 N N . ILE A 1 124 ? -3.208 2.602 -12.113 1.00 92.75 124 ILE A N 1
ATOM 951 C CA . ILE A 1 124 ? -2.513 1.316 -12.103 1.00 92.75 124 ILE A CA 1
ATOM 952 C C . ILE A 1 124 ? -3.512 0.224 -12.523 1.00 92.75 124 ILE A C 1
ATOM 954 O O . ILE A 1 124 ? -4.629 0.195 -11.990 1.00 92.75 124 ILE A O 1
ATOM 958 N N . PRO A 1 125 ? -3.132 -0.692 -13.433 1.00 92.62 125 PRO A N 1
ATOM 959 C CA . PRO A 1 125 ? -4.010 -1.754 -13.916 1.00 92.62 125 PRO A CA 1
ATOM 960 C C . PRO A 1 125 ? -4.478 -2.686 -12.794 1.00 92.62 125 PRO A C 1
ATOM 962 O O . PRO A 1 125 ? -3.936 -2.693 -11.687 1.00 92.62 125 PRO A O 1
ATOM 965 N N . GLU A 1 126 ? -5.527 -3.457 -13.071 1.00 93.06 126 GLU A N 1
ATOM 966 C CA . GLU A 1 126 ? -6.045 -4.433 -12.116 1.00 93.06 126 GLU A CA 1
ATOM 967 C C . GLU A 1 126 ? -4.998 -5.520 -11.811 1.00 93.06 126 GLU A C 1
ATOM 969 O O . GLU A 1 126 ? -4.306 -5.982 -12.726 1.00 93.06 126 GLU A O 1
ATOM 974 N N . PRO A 1 127 ? -4.843 -5.927 -10.536 1.00 92.44 127 PRO A N 1
ATOM 975 C CA . PRO A 1 127 ? -3.971 -7.036 -10.181 1.00 92.44 127 PRO A CA 1
ATOM 976 C C . PRO A 1 127 ? -4.358 -8.316 -10.922 1.00 92.44 127 PRO A C 1
ATOM 978 O O . PRO A 1 127 ? -5.530 -8.625 -11.120 1.00 92.44 127 PRO A O 1
ATOM 981 N N . THR A 1 128 ? -3.355 -9.123 -11.270 1.00 88.56 128 THR A N 1
ATOM 982 C CA . THR A 1 128 ? -3.600 -10.492 -11.744 1.00 88.56 128 THR A CA 1
ATOM 983 C C . THR A 1 128 ? -4.359 -11.297 -10.676 1.00 88.56 128 THR A C 1
ATOM 985 O O . THR A 1 128 ? -4.109 -11.058 -9.493 1.00 88.56 128 THR A O 1
ATOM 988 N N . PRO A 1 129 ? -5.169 -12.311 -11.041 1.00 88.19 129 PRO A N 1
ATOM 989 C CA . PRO A 1 129 ? -6.049 -13.034 -10.108 1.00 88.19 129 PRO A CA 1
ATOM 990 C C . PRO A 1 129 ? -5.363 -13.626 -8.865 1.00 88.19 129 PRO A C 1
ATOM 992 O O . PRO A 1 129 ? -6.004 -13.850 -7.844 1.00 88.19 129 PRO A O 1
ATOM 995 N N . ASN A 1 130 ? -4.051 -13.859 -8.934 1.00 89.62 130 ASN A N 1
ATOM 996 C CA . ASN A 1 130 ? -3.255 -14.427 -7.845 1.00 89.62 130 ASN A CA 1
ATOM 997 C C . ASN A 1 130 ? -2.778 -13.386 -6.815 1.00 89.62 130 ASN A C 1
ATOM 999 O O . ASN A 1 130 ? -2.165 -13.759 -5.816 1.00 89.62 130 ASN A O 1
ATOM 1003 N N . PHE A 1 131 ? -3.000 -12.092 -7.057 1.00 91.69 131 PHE A N 1
ATOM 1004 C CA . PHE A 1 131 ? -2.530 -11.009 -6.197 1.00 91.69 131 PHE A CA 1
ATOM 1005 C C . PHE A 1 131 ? -3.686 -10.340 -5.457 1.00 91.69 131 PHE A C 1
ATOM 1007 O O . PHE A 1 131 ? -4.661 -9.891 -6.055 1.00 91.69 131 PHE A O 1
ATOM 1014 N N . THR A 1 132 ? -3.534 -10.195 -4.141 1.00 94.69 132 THR A N 1
ATOM 1015 C CA . THR A 1 132 ? -4.358 -9.260 -3.369 1.00 94.69 132 THR A CA 1
ATOM 1016 C C . THR A 1 132 ? -3.899 -7.829 -3.642 1.00 94.69 132 THR A C 1
ATOM 1018 O O . THR A 1 132 ? -2.731 -7.596 -3.943 1.00 94.69 132 THR A O 1
ATOM 1021 N N . GLU A 1 133 ? -4.791 -6.848 -3.504 1.00 95.88 133 GLU A N 1
ATOM 1022 C CA . GLU A 1 133 ? -4.457 -5.433 -3.732 1.00 95.88 133 GLU A CA 1
ATOM 1023 C C . GLU A 1 133 ? -3.250 -4.940 -2.892 1.00 95.88 133 GLU A C 1
ATOM 1025 O O . GLU A 1 133 ? -2.344 -4.332 -3.467 1.00 95.88 133 GLU A O 1
ATOM 1030 N N . PRO A 1 134 ? -3.125 -5.259 -1.582 1.00 96.00 134 PRO A N 1
ATOM 1031 C CA . PRO A 1 134 ? -1.938 -4.885 -0.808 1.00 96.00 134 PRO A CA 1
ATOM 1032 C C . PRO A 1 134 ? -0.662 -5.591 -1.287 1.00 96.00 134 PRO A C 1
ATOM 1034 O O . PRO A 1 134 ? 0.401 -4.972 -1.353 1.00 96.00 134 PRO A O 1
ATOM 1037 N N . ALA A 1 135 ? -0.752 -6.879 -1.644 1.00 95.00 135 ALA A N 1
ATOM 1038 C CA . ALA A 1 135 ? 0.386 -7.631 -2.173 1.00 95.00 135 ALA A CA 1
ATOM 1039 C C . ALA A 1 135 ? 0.820 -7.092 -3.540 1.00 95.00 135 ALA A C 1
ATOM 1041 O O . ALA A 1 135 ? 2.010 -7.051 -3.841 1.00 95.00 135 ALA A O 1
ATOM 1042 N N . TYR A 1 136 ? -0.133 -6.636 -4.349 1.00 95.25 136 TYR A N 1
ATOM 1043 C CA . TYR A 1 136 ? 0.120 -6.007 -5.634 1.00 95.25 136 TYR A CA 1
ATOM 1044 C C . TYR A 1 136 ? 0.788 -4.639 -5.480 1.00 95.25 136 TYR A C 1
ATOM 1046 O O . TYR A 1 136 ? 1.776 -4.352 -6.153 1.00 95.25 136 TYR A O 1
ATOM 1054 N N . ALA A 1 137 ? 0.323 -3.819 -4.534 1.00 95.00 137 ALA A N 1
ATOM 1055 C CA . ALA A 1 137 ? 0.974 -2.556 -4.203 1.00 95.00 137 ALA A CA 1
ATOM 1056 C C . ALA A 1 137 ? 2.405 -2.773 -3.684 1.00 95.00 137 ALA A C 1
ATOM 1058 O O . ALA A 1 137 ? 3.317 -2.055 -4.093 1.00 95.00 137 ALA A O 1
ATOM 1059 N N . ALA A 1 138 ? 2.623 -3.781 -2.833 1.00 94.38 138 ALA A N 1
ATOM 1060 C CA . ALA A 1 138 ? 3.963 -4.173 -2.402 1.00 94.38 138 ALA A CA 1
ATOM 1061 C C . ALA A 1 138 ? 4.814 -4.662 -3.575 1.00 94.38 138 ALA A C 1
ATOM 1063 O O . ALA A 1 138 ? 5.970 -4.283 -3.696 1.00 94.38 138 ALA A O 1
ATOM 1064 N N . PHE A 1 139 ? 4.246 -5.443 -4.487 1.00 92.69 139 PHE A N 1
ATOM 1065 C CA . PHE A 1 139 ? 4.955 -5.847 -5.689 1.00 92.69 139 PHE A CA 1
ATOM 1066 C C . PHE A 1 139 ? 5.429 -4.616 -6.479 1.00 92.69 139 PHE A C 1
ATOM 1068 O O . PHE A 1 139 ? 6.621 -4.476 -6.711 1.00 92.69 139 PHE A O 1
ATOM 1075 N N . ILE A 1 140 ? 4.552 -3.667 -6.802 1.00 92.31 140 ILE A N 1
ATOM 1076 C CA . ILE A 1 140 ? 4.916 -2.502 -7.625 1.00 92.31 140 ILE A CA 1
ATOM 1077 C C . ILE A 1 140 ? 5.912 -1.568 -6.921 1.00 92.31 140 ILE A C 1
ATOM 1079 O O . ILE A 1 140 ? 6.911 -1.169 -7.519 1.00 92.31 140 ILE A O 1
ATOM 1083 N N . PHE A 1 141 ? 5.620 -1.184 -5.677 1.00 92.38 141 PHE A N 1
ATOM 1084 C CA . PHE A 1 141 ? 6.282 -0.053 -5.021 1.00 92.38 141 PHE A CA 1
ATOM 1085 C C . PHE A 1 141 ? 7.378 -0.441 -4.039 1.00 92.38 141 PHE A C 1
ATOM 1087 O O . PHE A 1 141 ? 8.131 0.437 -3.608 1.00 92.38 141 PHE A O 1
ATOM 1094 N N . ASP A 1 142 ? 7.445 -1.709 -3.641 1.00 91.69 142 ASP A N 1
ATOM 1095 C CA . ASP A 1 142 ? 8.421 -2.151 -2.661 1.00 91.69 142 ASP A CA 1
ATOM 1096 C C . ASP A 1 142 ? 9.754 -2.512 -3.309 1.00 91.69 142 ASP A C 1
ATOM 1098 O O . ASP A 1 142 ? 9.831 -3.003 -4.445 1.00 91.69 142 ASP A O 1
ATOM 1102 N N . G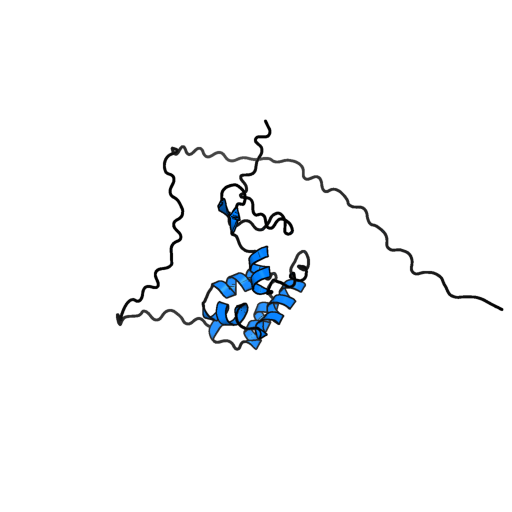LY A 1 143 ? 10.810 -2.300 -2.530 1.00 91.31 143 GLY A N 1
ATOM 1103 C CA . GLY A 1 143 ? 12.140 -2.775 -2.874 1.00 91.31 143 GLY A CA 1
ATOM 1104 C C . GLY A 1 143 ? 12.235 -4.298 -2.811 1.00 91.31 143 GLY A C 1
ATOM 1105 O O . GLY A 1 143 ? 11.320 -5.007 -2.388 1.00 91.31 143 GLY A O 1
ATOM 1106 N N . GLY A 1 144 ? 13.381 -4.818 -3.222 1.00 91.50 144 GLY A N 1
ATOM 1107 C CA . GLY A 1 144 ? 13.655 -6.246 -3.167 1.00 91.50 144 GLY A CA 1
ATOM 1108 C C . GLY A 1 144 ? 15.066 -6.566 -3.612 1.00 91.50 144 GLY A C 1
ATOM 1109 O O . GLY A 1 144 ? 15.920 -5.688 -3.695 1.00 91.50 144 GLY A O 1
ATOM 1110 N N . GLU A 1 145 ? 15.327 -7.835 -3.876 1.00 92.88 145 GLU A N 1
ATOM 1111 C CA . GLU A 1 145 ? 16.638 -8.281 -4.337 1.00 92.88 145 GLU A CA 1
ATOM 1112 C C . GLU A 1 145 ? 16.817 -7.970 -5.824 1.00 92.88 145 GLU A C 1
ATOM 1114 O O . GLU A 1 145 ? 15.889 -8.116 -6.620 1.00 92.88 145 GLU A O 1
ATOM 1119 N N . CYS A 1 146 ? 18.009 -7.499 -6.183 1.00 92.44 146 CYS A N 1
ATOM 1120 C CA . CYS A 1 146 ? 18.417 -7.345 -7.571 1.00 92.44 146 CYS A CA 1
ATOM 1121 C C . CYS A 1 146 ? 18.547 -8.725 -8.221 1.00 92.44 146 CYS A C 1
ATOM 1123 O O . CYS A 1 146 ? 19.172 -9.616 -7.650 1.00 92.44 146 CYS A O 1
ATOM 1125 N N . GLU A 1 147 ? 18.026 -8.891 -9.433 1.00 91.06 147 GLU A N 1
ATOM 1126 C CA . GLU A 1 147 ? 18.042 -10.184 -10.116 1.00 91.06 147 GLU A CA 1
ATOM 1127 C C . GLU A 1 147 ? 19.471 -10.650 -10.440 1.00 91.06 147 GLU A C 1
ATOM 1129 O O . GLU A 1 147 ? 19.755 -11.841 -10.356 1.00 91.06 147 GLU A O 1
ATOM 1134 N N . VAL A 1 148 ? 20.381 -9.710 -10.723 1.00 91.38 148 VAL A N 1
ATOM 1135 C CA . VAL A 1 148 ? 21.771 -9.985 -11.124 1.00 91.38 148 VAL A CA 1
ATOM 1136 C C . VAL A 1 148 ? 22.684 -10.166 -9.912 1.00 91.38 148 VAL A C 1
ATOM 1138 O O . VAL A 1 148 ? 23.299 -11.212 -9.743 1.00 91.38 148 VAL A O 1
ATOM 1141 N N . CYS A 1 149 ? 22.779 -9.154 -9.044 1.00 91.38 149 CYS A N 1
ATOM 1142 C CA . CYS A 1 149 ? 23.749 -9.159 -7.942 1.00 91.38 149 CYS A CA 1
ATOM 1143 C C . CYS A 1 149 ? 23.186 -9.690 -6.616 1.00 91.38 149 CYS A C 1
ATOM 1145 O O . CYS A 1 149 ? 23.926 -9.764 -5.636 1.00 91.38 149 CYS A O 1
ATOM 1147 N N . LYS A 1 150 ? 21.880 -9.993 -6.551 1.00 92.38 150 LYS A N 1
ATOM 1148 C CA . LYS A 1 150 ? 21.153 -10.474 -5.358 1.00 92.38 150 LYS A CA 1
ATOM 1149 C C . LYS A 1 150 ? 21.229 -9.555 -4.126 1.00 92.38 150 LYS A C 1
ATOM 1151 O O . LYS A 1 150 ? 20.738 -9.897 -3.055 1.00 92.38 150 LYS A O 1
ATOM 1156 N N . LYS A 1 151 ? 21.772 -8.339 -4.264 1.00 91.94 151 LYS A N 1
ATOM 1157 C CA . LYS A 1 151 ? 21.760 -7.312 -3.211 1.00 91.94 151 LYS A CA 1
ATOM 1158 C C . LYS A 1 151 ? 20.381 -6.659 -3.121 1.00 91.94 151 LYS A C 1
ATOM 1160 O O . LYS A 1 151 ? 19.708 -6.456 -4.134 1.00 91.94 151 LYS A O 1
ATOM 1165 N N . LYS A 1 152 ? 19.966 -6.280 -1.909 1.00 92.06 152 LYS A N 1
ATOM 1166 C CA . LYS A 1 152 ? 18.721 -5.529 -1.700 1.00 92.06 152 LYS A CA 1
ATOM 1167 C C . LYS A 1 152 ? 18.825 -4.138 -2.314 1.00 92.06 152 LYS A C 1
ATOM 1169 O O . LYS A 1 152 ? 19.788 -3.419 -2.078 1.00 92.06 152 LYS A O 1
ATOM 1174 N N . THR A 1 153 ? 17.803 -3.767 -3.067 1.00 91.50 153 THR A N 1
ATOM 1175 C CA . THR A 1 153 ? 17.676 -2.481 -3.747 1.00 91.50 153 THR A CA 1
ATOM 1176 C C . THR A 1 153 ? 16.311 -1.885 -3.409 1.00 91.50 153 THR A C 1
ATOM 1178 O O . THR A 1 153 ? 15.304 -2.590 -3.375 1.00 91.50 153 THR A O 1
ATOM 1181 N N . SER A 1 154 ? 16.266 -0.575 -3.173 1.00 89.81 154 SER A N 1
ATOM 1182 C CA . SER A 1 154 ? 15.022 0.192 -3.003 1.00 89.81 154 SER A CA 1
ATOM 1183 C C . SER A 1 154 ? 14.329 0.526 -4.332 1.00 89.81 154 SER A C 1
ATOM 1185 O O . SER A 1 154 ? 13.281 1.169 -4.336 1.00 89.81 154 SER A O 1
ATOM 1187 N N . ALA A 1 155 ? 14.913 0.107 -5.457 1.00 88.38 155 ALA A N 1
ATOM 1188 C CA . ALA A 1 155 ? 14.377 0.318 -6.789 1.00 88.38 155 ALA A CA 1
ATOM 1189 C C . ALA A 1 155 ? 13.112 -0.519 -7.004 1.00 88.38 155 ALA A C 1
ATOM 1191 O O . ALA A 1 155 ? 13.021 -1.673 -6.575 1.00 88.38 155 ALA A O 1
ATOM 1192 N N . MET A 1 156 ? 12.153 0.080 -7.705 1.00 87.56 156 MET A N 1
ATOM 1193 C CA . MET A 1 156 ? 10.961 -0.616 -8.182 1.00 87.56 156 MET A CA 1
ATOM 1194 C C . MET A 1 156 ? 11.320 -1.568 -9.329 1.00 87.56 156 MET A C 1
ATOM 1196 O O . MET A 1 156 ? 12.431 -1.545 -9.866 1.00 87.56 156 MET A O 1
ATOM 1200 N N . TYR A 1 157 ? 10.370 -2.418 -9.713 1.00 87.50 157 TYR A N 1
ATOM 1201 C CA . TYR A 1 157 ? 10.521 -3.269 -10.889 1.00 87.50 157 TYR A CA 1
ATOM 1202 C C . TYR A 1 157 ? 10.742 -2.433 -12.154 1.00 87.50 157 TYR A C 1
ATOM 1204 O O . TYR A 1 157 ? 9.970 -1.520 -12.437 1.00 87.50 157 TYR A O 1
ATOM 1212 N N . ILE A 1 158 ? 11.764 -2.791 -12.938 1.00 87.00 158 ILE A N 1
ATOM 1213 C CA . ILE A 1 158 ? 11.994 -2.185 -14.259 1.00 87.00 158 ILE A CA 1
ATOM 1214 C C . ILE A 1 158 ? 11.018 -2.741 -15.301 1.00 87.00 158 ILE A C 1
ATOM 1216 O O . ILE A 1 158 ? 10.602 -2.043 -16.218 1.00 87.00 158 ILE A O 1
ATOM 1220 N N . SER A 1 159 ? 10.628 -4.008 -15.142 1.00 84.75 159 SER A N 1
ATOM 1221 C CA . SER A 1 159 ? 9.663 -4.685 -16.000 1.00 84.75 159 SER A CA 1
ATOM 1222 C C . SER A 1 159 ? 8.698 -5.500 -15.151 1.00 84.75 159 SER A C 1
ATOM 1224 O O . SER A 1 159 ? 9.102 -6.401 -14.410 1.00 84.75 159 SER A O 1
ATOM 1226 N N . PHE A 1 160 ? 7.408 -5.190 -15.289 1.00 84.62 160 PHE A N 1
ATOM 1227 C CA . PHE A 1 160 ? 6.325 -5.909 -14.622 1.00 84.62 160 PHE A CA 1
ATOM 1228 C C . PHE A 1 160 ? 6.264 -7.379 -15.062 1.00 84.62 160 PHE A C 1
ATOM 1230 O O . PHE A 1 160 ? 6.133 -8.269 -14.224 1.00 84.62 160 PHE A O 1
ATOM 1237 N N . ALA A 1 161 ? 6.406 -7.635 -16.367 1.00 87.19 161 ALA A N 1
ATOM 1238 C CA . ALA A 1 161 ? 6.297 -8.973 -16.946 1.00 87.19 161 ALA A CA 1
ATOM 1239 C C . ALA A 1 161 ? 7.422 -9.903 -16.474 1.00 87.19 161 ALA A C 1
ATOM 1241 O O . ALA A 1 161 ? 7.168 -11.053 -16.124 1.00 87.19 161 ALA A O 1
ATOM 1242 N N . LEU A 1 162 ? 8.653 -9.387 -16.413 1.00 88.38 162 LEU A N 1
ATOM 1243 C CA . LEU A 1 162 ? 9.815 -10.163 -15.976 1.00 88.38 162 LEU A CA 1
ATOM 1244 C C . LEU A 1 162 ? 9.898 -10.304 -14.456 1.00 88.38 162 LEU A C 1
ATOM 1246 O O . LEU A 1 162 ? 10.673 -11.121 -13.973 1.00 88.38 162 LEU A O 1
ATOM 1250 N N . ARG A 1 163 ? 9.140 -9.495 -13.699 1.00 88.81 163 ARG A N 1
ATOM 1251 C CA . ARG A 1 163 ? 9.273 -9.383 -12.240 1.00 88.81 163 ARG A CA 1
ATOM 1252 C C . ARG A 1 163 ? 10.744 -9.239 -11.827 1.00 88.81 163 ARG A C 1
ATOM 1254 O O . ARG A 1 163 ? 11.178 -9.853 -10.857 1.00 88.81 163 ARG A O 1
ATOM 1261 N N . ALA A 1 164 ? 11.500 -8.428 -12.571 1.00 89.56 164 ALA A N 1
ATOM 1262 C CA . ALA A 1 164 ? 12.933 -8.230 -12.372 1.00 89.56 164 ALA A CA 1
ATOM 1263 C C . ALA A 1 164 ? 13.231 -6.842 -11.786 1.00 89.56 164 ALA A C 1
ATOM 1265 O O . ALA A 1 164 ? 12.741 -5.820 -12.283 1.00 89.56 164 ALA A O 1
ATOM 1266 N N . ARG A 1 165 ? 14.044 -6.800 -10.726 1.00 90.94 165 ARG A N 1
ATOM 1267 C CA . ARG A 1 165 ? 14.619 -5.564 -10.175 1.00 90.94 165 ARG A CA 1
ATOM 1268 C C . ARG A 1 165 ? 16.099 -5.530 -10.507 1.00 90.94 165 ARG A C 1
ATOM 1270 O O . ARG A 1 165 ? 16.771 -6.550 -10.398 1.00 90.94 165 ARG A O 1
ATOM 1277 N N . LEU A 1 166 ? 16.609 -4.362 -10.869 1.00 90.50 166 LEU A N 1
ATOM 1278 C CA . LEU A 1 166 ? 18.027 -4.159 -11.139 1.00 90.50 166 LEU A CA 1
ATOM 1279 C C . LEU A 1 166 ? 18.547 -3.048 -10.228 1.00 90.50 166 LEU A C 1
ATOM 1281 O O . LEU A 1 166 ? 17.882 -2.031 -10.035 1.00 90.50 166 LEU A O 1
ATOM 1285 N N . CYS A 1 167 ? 19.731 -3.245 -9.656 1.00 88.44 167 CYS A N 1
ATOM 1286 C CA . CYS A 1 167 ? 20.463 -2.150 -9.032 1.00 88.44 167 CYS A CA 1
ATOM 1287 C C . CYS A 1 167 ? 20.983 -1.211 -10.131 1.00 88.44 167 CYS A C 1
ATOM 1289 O O . CYS A 1 167 ? 21.366 -1.681 -11.197 1.00 88.44 167 CYS A O 1
ATOM 1291 N N . GLY A 1 168 ? 21.047 0.099 -9.880 1.00 74.25 168 GLY A N 1
ATOM 1292 C CA . GLY A 1 168 ? 21.478 1.108 -10.868 1.00 74.25 168 GLY A CA 1
ATOM 1293 C C . GLY A 1 168 ? 22.915 0.967 -11.402 1.00 74.25 168 GLY A C 1
ATOM 1294 O O . GLY A 1 168 ? 23.351 1.799 -12.180 1.00 74.25 168 GLY A O 1
ATOM 1295 N N . GLN A 1 169 ? 23.643 -0.080 -11.006 1.00 61.53 169 GLN A N 1
ATOM 1296 C CA . GLN A 1 169 ? 24.976 -0.438 -11.501 1.00 61.53 169 GLN A CA 1
ATOM 1297 C C . GLN A 1 169 ? 24.949 -1.334 -12.751 1.00 61.53 169 GLN A C 1
ATOM 1299 O O . GLN A 1 169 ? 25.974 -1.901 -13.114 1.00 61.53 169 GLN A O 1
ATOM 1304 N N . VAL A 1 170 ? 23.803 -1.509 -13.417 1.00 57.31 170 VAL A N 1
ATOM 1305 C CA . VAL A 1 170 ? 23.763 -2.226 -14.703 1.00 57.31 170 VAL A CA 1
ATOM 1306 C C . VAL A 1 170 ? 24.122 -1.241 -15.817 1.00 57.31 170 VAL A C 1
ATOM 1308 O O . VAL A 1 170 ? 23.269 -0.773 -16.564 1.00 57.31 170 VAL A O 1
ATOM 1311 N N . GLY A 1 171 ? 25.404 -0.881 -15.859 1.00 54.19 171 GLY A N 1
ATOM 1312 C CA . GLY A 1 171 ? 26.022 -0.046 -16.880 1.00 54.19 171 GLY A CA 1
ATOM 1313 C C . GLY A 1 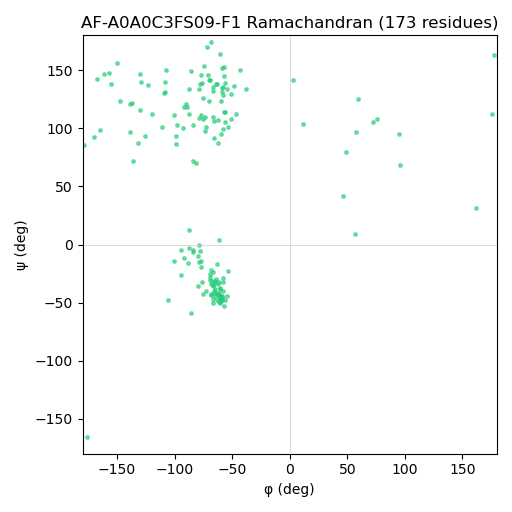171 ? 27.235 -0.754 -17.480 1.00 54.19 171 GLY A C 1
ATOM 1314 O O . GLY A 1 171 ? 28.323 -0.663 -16.933 1.00 54.19 171 GLY A O 1
ATOM 1315 N N . LEU A 1 172 ? 26.989 -1.465 -18.585 1.00 48.81 172 LEU A N 1
ATOM 1316 C CA . LEU A 1 172 ? 27.844 -1.592 -19.775 1.00 48.81 172 LEU A CA 1
ATOM 1317 C C . LEU A 1 172 ? 29.340 -1.932 -19.580 1.00 48.81 172 LEU A C 1
ATOM 1319 O O . LEU A 1 172 ? 30.191 -1.083 -19.812 1.00 48.81 172 LEU A O 1
ATOM 1323 N N . ASN A 1 173 ? 29.662 -3.206 -19.341 1.00 48.81 173 ASN A N 1
ATOM 1324 C CA . ASN A 1 173 ? 30.796 -3.816 -20.051 1.00 48.81 173 ASN A CA 1
ATOM 1325 C C . ASN A 1 173 ? 30.198 -4.605 -21.219 1.00 48.81 173 ASN A C 1
ATOM 1327 O O . ASN A 1 173 ? 29.806 -5.761 -21.069 1.00 48.81 173 ASN A O 1
ATOM 1331 N N . VAL A 1 174 ? 29.986 -3.917 -22.339 1.00 49.16 174 VAL A N 1
ATOM 1332 C CA . VAL A 1 174 ? 29.846 -4.573 -23.640 1.00 49.16 174 VAL A CA 1
ATOM 1333 C C . VAL A 1 174 ? 31.261 -4.570 -24.201 1.00 49.16 174 VAL A C 1
ATOM 1335 O O . VAL A 1 174 ? 31.733 -3.511 -24.608 1.00 49.16 174 VAL A O 1
ATOM 1338 N N . ASP A 1 175 ? 31.942 -5.709 -24.082 1.00 41.22 175 ASP A N 1
ATOM 1339 C CA . ASP A 1 175 ? 33.238 -5.955 -24.726 1.00 41.22 175 ASP A CA 1
ATOM 1340 C C . ASP A 1 175 ? 33.098 -5.970 -26.259 1.00 41.22 175 ASP A C 1
ATOM 1342 O O . ASP A 1 175 ? 32.039 -6.431 -26.757 1.00 41.22 175 ASP A O 1
#

Foldseek 3Di:
DDDDDDDDDDDDDDDDDDDDDDDDDDDDDDDDDDDDDDDDDDPDPPPPPPPPPPDDPDDPPDDDDPLLVDDPVVNLVVLLPDQAVLVLLVQLPVDVSSVCSCPVDPVNLVSLVNNQCNHPPHRHDDDDPVDRSSRVSCLAQAWAAAPPPRDTDNDGDPDPVVSGDHDPPPDDPPD

Solvent-accessible surface area (backbone atoms only — not comparable to full-atom values): 11826 Å² total; per-residue (Å²): 134,81,90,85,92,88,84,85,90,81,83,83,80,84,76,78,87,74,84,82,81,83,81,78,88,89,83,88,87,91,82,89,78,93,76,84,94,82,80,94,75,78,84,72,82,76,71,78,73,80,78,80,72,76,86,76,94,76,72,79,78,72,80,79,68,66,77,78,72,51,56,69,70,61,49,44,56,61,55,52,72,41,61,36,45,58,58,54,54,50,51,27,67,73,35,70,66,37,27,51,50,55,61,69,33,75,83,36,49,61,49,48,54,52,15,28,57,61,17,68,98,57,56,54,77,83,66,58,94,91,45,53,66,61,59,40,38,43,56,55,60,34,50,44,53,14,71,84,81,61,46,80,31,78,48,42,54,80,35,80,90,74,70,37,26,63,53,94,79,82,69,84,87,77,129

pLDDT: mean 73.94, std 24.62, range [27.02, 97.56]

Organism: Piloderma croceum (strain F 1598) (NCBI:txid765440)

Nearest PDB structures (foldseek):
  6bro-assembly1_B  TM=4.030E-01  e=2.840E-01  Oryza sativa Japonica Group
  8if6-assembly1_A  TM=3.420E-01  e=2.632E+00  Oryza sativa Japonica Group

Mean predicted aligned error: 16.18 Å

Sequence (175 aa):
MKTEDLSKLSTIGLKSVTSVVIPGSQLKDSEEFDTDPSSVVSPSCFKRARSTTLLQEGSKLEPPCHLTRIPMELLAEILLYLPSTKCILAVARCSKYFCDTLVTNKSSVFIWRNVRAACKPYAIPEPTPNFTEPAYAAFIFDGGECEVCKKKTSAMYISFALRARLCGQVGLNVD